Protein AF-E1QHI1-F1 (afdb_monomer_lite)

Organism: Desulfarculus baarsii (strain ATCC 33931 / DSM 2075 / LMG 7858 / VKM B-1802 / 2st14) (NCBI:txid644282)

pLDDT: mean 83.09, std 17.22, range [46.66, 98.5]

InterPro domains:
  IPR010486 HNS-dependent expression A/B [PF06411] (7-98)

Structure (mmCIF, N/CA/C/O backbone):
data_AF-E1QHI1-F1
#
_entry.id   AF-E1QHI1-F1
#
loop_
_atom_site.group_PDB
_atom_site.id
_atom_site.type_symbol
_atom_site.label_atom_id
_atom_site.label_alt_id
_atom_site.label_comp_id
_atom_site.label_asym_id
_atom_site.label_entity_id
_atom_site.label_seq_id
_atom_site.pdbx_PDB_ins_code
_atom_site.Cartn_x
_atom_site.Cartn_y
_atom_site.Cartn_z
_atom_site.occupancy
_atom_site.B_iso_or_equiv
_atom_site.auth_seq_id
_atom_site.auth_comp_id
_atom_site.auth_asym_id
_atom_site.auth_atom_id
_atom_site.pdbx_PDB_model_num
ATOM 1 N N . MET A 1 1 ? 21.600 49.216 -43.209 1.00 48.22 1 MET A N 1
ATOM 2 C CA . MET A 1 1 ? 22.347 47.973 -42.899 1.00 48.22 1 MET A CA 1
ATOM 3 C C . MET A 1 1 ? 22.303 47.603 -41.413 1.00 48.22 1 MET A C 1
ATOM 5 O O . MET A 1 1 ? 21.787 46.540 -41.115 1.00 48.22 1 MET A O 1
ATOM 9 N N . LYS A 1 2 ? 22.695 48.475 -40.465 1.00 49.47 2 LYS A N 1
ATOM 10 C CA . LYS A 1 2 ? 22.610 48.200 -39.005 1.00 49.47 2 LYS A CA 1
ATOM 11 C C . LYS A 1 2 ? 21.220 47.771 -38.487 1.00 49.47 2 LYS A C 1
ATOM 13 O O . LYS A 1 2 ? 21.131 46.847 -37.693 1.00 49.47 2 LYS A O 1
ATOM 18 N N . LYS A 1 3 ? 20.137 48.396 -38.971 1.00 49.59 3 LYS A N 1
ATOM 19 C CA . LYS A 1 3 ? 18.753 48.070 -38.558 1.00 49.59 3 LYS A CA 1
ATOM 20 C C . LYS A 1 3 ? 18.236 46.730 -39.109 1.00 49.59 3 LYS A C 1
ATOM 22 O O . LYS A 1 3 ? 17.377 46.120 -38.493 1.00 49.59 3 LYS A O 1
ATOM 27 N N . ILE A 1 4 ? 18.780 46.273 -40.240 1.00 56.81 4 ILE A N 1
ATOM 28 C CA . ILE A 1 4 ? 18.397 45.005 -40.885 1.00 56.81 4 ILE A CA 1
ATOM 29 C C . ILE A 1 4 ? 19.135 43.839 -40.209 1.00 56.81 4 ILE A C 1
ATOM 31 O O . ILE A 1 4 ? 18.531 42.812 -39.935 1.00 56.81 4 ILE A O 1
ATOM 35 N N . VAL A 1 5 ? 20.405 44.039 -39.834 1.00 57.41 5 VAL A N 1
ATOM 36 C CA . VAL A 1 5 ? 21.190 43.062 -39.056 1.00 57.41 5 VAL A CA 1
ATOM 37 C C . VAL A 1 5 ? 20.588 42.832 -37.662 1.00 57.41 5 VAL A C 1
ATOM 39 O O . VAL A 1 5 ? 20.507 41.693 -37.215 1.00 57.41 5 VAL A O 1
ATOM 42 N N . ALA A 1 6 ? 20.092 43.886 -37.004 1.00 56.31 6 ALA A N 1
ATOM 43 C CA . ALA A 1 6 ? 19.430 43.765 -35.701 1.00 56.31 6 ALA A CA 1
ATOM 44 C C . ALA A 1 6 ? 18.086 43.011 -35.772 1.00 56.31 6 ALA A C 1
ATOM 46 O O . ALA A 1 6 ? 17.764 42.243 -34.870 1.00 56.31 6 ALA A O 1
ATOM 47 N N . LEU A 1 7 ? 17.321 43.188 -36.857 1.00 55.50 7 LEU A N 1
ATOM 48 C CA . LEU A 1 7 ? 16.027 42.523 -37.037 1.00 55.50 7 LEU A CA 1
ATOM 49 C C . LEU A 1 7 ? 16.185 41.013 -37.289 1.00 55.50 7 LEU A C 1
ATOM 51 O O . LEU A 1 7 ? 15.420 40.215 -36.757 1.00 55.50 7 LEU A O 1
ATOM 55 N N . VAL A 1 8 ? 17.210 40.622 -38.054 1.00 57.62 8 VAL A N 1
ATOM 56 C CA . VAL A 1 8 ? 17.523 39.210 -38.333 1.00 57.62 8 VAL A CA 1
ATOM 57 C C . VAL A 1 8 ? 18.054 38.500 -37.082 1.00 57.62 8 VAL A C 1
ATOM 59 O O . VAL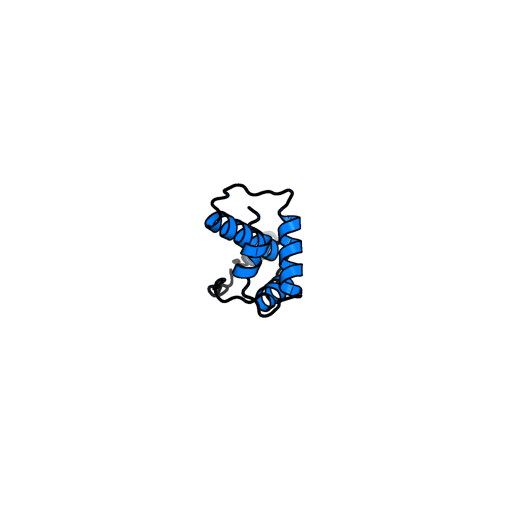 A 1 8 ? 17.689 37.356 -36.837 1.00 57.62 8 VAL A O 1
ATOM 62 N N . MET A 1 9 ? 18.833 39.193 -36.244 1.00 54.78 9 MET A N 1
ATOM 63 C CA . MET A 1 9 ? 19.386 38.633 -35.005 1.00 54.78 9 MET A CA 1
ATOM 64 C C . MET A 1 9 ? 18.311 38.373 -33.928 1.00 54.78 9 MET A C 1
ATOM 66 O O . MET A 1 9 ? 18.399 37.376 -33.211 1.00 54.78 9 MET A O 1
ATOM 70 N N . CYS A 1 10 ? 17.255 39.196 -33.853 1.00 55.88 10 CYS A N 1
ATOM 71 C CA . CYS A 1 10 ? 16.111 38.946 -32.962 1.00 55.88 10 CYS A CA 1
ATOM 72 C C . CYS A 1 10 ? 15.212 37.792 -33.435 1.00 55.88 10 CYS A C 1
ATOM 74 O O . CYS A 1 10 ? 14.675 37.063 -32.603 1.00 55.88 10 CYS A O 1
ATOM 76 N N . LEU A 1 11 ? 15.060 37.590 -34.749 1.00 54.19 11 LEU A N 1
ATOM 77 C CA . LEU A 1 11 ? 14.227 36.506 -35.285 1.00 54.19 11 LEU A CA 1
ATOM 78 C C . LEU A 1 11 ? 14.853 35.119 -35.054 1.00 54.19 11 LEU A C 1
ATOM 80 O O . LEU A 1 11 ? 14.134 34.148 -34.839 1.00 54.19 11 LEU A O 1
ATOM 84 N N . SER A 1 12 ? 16.186 35.031 -35.026 1.00 55.84 12 SER A N 1
ATOM 85 C CA . SER A 1 12 ? 16.916 33.794 -34.716 1.00 55.84 12 SER A CA 1
ATOM 86 C C . SER A 1 12 ? 16.878 33.386 -33.236 1.00 55.84 12 SER A C 1
ATOM 88 O O . SER A 1 12 ? 17.095 32.218 -32.930 1.00 55.84 12 SER A O 1
ATOM 90 N N . LEU A 1 13 ? 16.576 34.308 -32.313 1.00 55.81 13 LEU A N 1
ATOM 91 C CA . LEU A 1 13 ? 16.500 34.019 -30.871 1.00 55.81 13 LEU A CA 1
ATOM 92 C C . LEU A 1 13 ? 15.148 33.422 -30.442 1.00 55.81 13 LEU A C 1
ATOM 94 O O . LEU A 1 13 ? 15.080 32.730 -29.430 1.00 55.81 13 LEU A O 1
ATOM 98 N N . LEU A 1 14 ? 14.079 33.634 -31.216 1.00 55.62 14 LEU A N 1
ATOM 99 C CA . LEU A 1 14 ? 12.738 33.107 -30.916 1.00 55.62 14 LEU A CA 1
ATOM 100 C C . LEU A 1 14 ? 12.544 31.641 -31.344 1.00 55.62 14 LEU A C 1
ATOM 102 O O . LEU A 1 14 ? 11.635 30.978 -30.855 1.00 55.62 14 LEU A O 1
ATOM 106 N N . ALA A 1 15 ? 13.412 31.113 -32.210 1.00 54.34 15 ALA A N 1
ATOM 107 C CA . ALA A 1 15 ? 13.329 29.732 -32.691 1.00 54.34 15 ALA A CA 1
ATOM 108 C C . ALA A 1 15 ? 13.918 28.691 -31.715 1.00 54.34 15 ALA A C 1
ATOM 110 O O . ALA A 1 15 ? 13.681 27.500 -31.888 1.00 54.34 15 ALA A O 1
ATOM 111 N N . ILE A 1 16 ? 14.660 29.113 -30.683 1.00 56.00 16 ILE A N 1
ATOM 112 C CA . ILE A 1 16 ? 15.339 28.201 -29.740 1.00 56.00 16 ILE A CA 1
ATOM 113 C C . ILE A 1 16 ? 14.424 27.811 -28.560 1.00 56.00 16 ILE A C 1
ATOM 115 O O . ILE A 1 16 ? 14.645 26.793 -27.915 1.00 56.00 16 ILE A O 1
ATOM 119 N N . PHE A 1 17 ? 13.340 28.556 -28.311 1.00 55.78 17 PHE A N 1
ATOM 120 C CA . PHE A 1 17 ? 12.387 28.262 -27.227 1.00 55.78 17 PHE A CA 1
ATOM 121 C C . PHE A 1 17 ? 11.260 27.299 -27.621 1.00 55.78 17 PHE A C 1
ATOM 123 O O . PHE A 1 17 ? 10.418 26.966 -26.794 1.00 55.78 17 PHE A O 1
A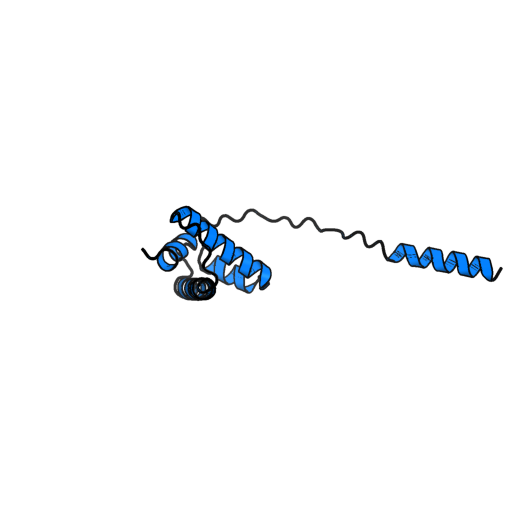TOM 130 N N . SER A 1 18 ? 11.243 26.811 -28.864 1.00 55.50 18 SER A N 1
ATOM 131 C CA . SER A 1 18 ? 10.352 25.720 -29.273 1.00 55.50 18 SER A CA 1
ATOM 132 C C . SER A 1 18 ? 11.005 24.366 -29.003 1.00 55.50 18 SER A C 1
ATOM 134 O O . SER A 1 18 ? 11.073 23.512 -29.884 1.00 55.50 18 SER A O 1
ATOM 136 N N . SER A 1 19 ? 11.479 24.135 -27.776 1.00 56.81 19 SER A N 1
ATOM 137 C CA . SER A 1 19 ? 11.524 22.768 -27.271 1.00 56.81 19 SER A CA 1
ATOM 138 C C . SER A 1 19 ? 10.069 22.349 -27.116 1.00 56.81 19 SER A C 1
ATOM 140 O O . SER A 1 19 ? 9.469 22.536 -26.058 1.00 56.81 19 SER A O 1
ATOM 142 N N . ALA A 1 20 ? 9.470 21.863 -28.208 1.00 56.94 20 ALA A N 1
ATOM 143 C CA . ALA A 1 20 ? 8.293 21.024 -28.118 1.00 56.94 20 ALA A CA 1
ATOM 144 C C . ALA A 1 20 ? 8.614 20.032 -27.007 1.00 56.94 20 ALA A C 1
ATOM 146 O O . ALA A 1 20 ? 9.603 19.304 -27.114 1.00 56.94 20 ALA A O 1
ATOM 147 N N . ALA A 1 21 ? 7.874 20.108 -25.903 1.00 59.28 21 ALA A N 1
ATOM 148 C CA . ALA A 1 21 ? 7.952 19.120 -24.855 1.00 59.28 21 ALA A CA 1
ATOM 149 C C . ALA A 1 21 ? 7.641 17.793 -25.544 1.00 59.28 21 ALA A C 1
ATOM 151 O O . ALA A 1 21 ? 6.485 17.466 -25.805 1.00 59.28 21 ALA A O 1
ATOM 152 N N . MET A 1 22 ? 8.687 17.078 -25.952 1.00 56.72 22 MET A N 1
ATOM 153 C CA . MET A 1 22 ? 8.579 15.694 -26.340 1.00 56.72 22 MET A CA 1
ATOM 154 C C . MET A 1 22 ? 8.237 14.992 -25.039 1.00 56.72 22 MET A C 1
ATOM 156 O O . MET A 1 22 ? 9.121 14.575 -24.298 1.00 56.72 22 MET A O 1
ATOM 160 N N . ALA A 1 23 ? 6.942 14.946 -24.727 1.00 60.19 23 ALA A N 1
ATOM 161 C CA . ALA A 1 23 ? 6.402 13.995 -23.787 1.00 60.19 23 ALA A CA 1
ATOM 162 C C . ALA A 1 23 ? 6.773 12.632 -24.367 1.00 60.19 23 ALA A C 1
ATOM 164 O O . ALA A 1 23 ? 6.125 12.124 -25.285 1.00 60.19 23 ALA A O 1
ATOM 165 N N . GLN A 1 24 ? 7.914 12.105 -23.925 1.00 60.56 24 GLN A N 1
ATOM 166 C CA . GLN A 1 24 ? 8.296 10.737 -24.187 1.00 60.56 24 GLN A CA 1
ATOM 167 C C . GLN A 1 24 ? 7.129 9.917 -23.662 1.00 60.56 24 GLN A C 1
ATOM 169 O O . GLN A 1 24 ? 6.835 9.958 -22.471 1.00 60.56 24 GLN A O 1
ATOM 174 N N . LYS A 1 25 ? 6.401 9.266 -24.572 1.00 55.50 25 LYS A N 1
ATOM 175 C CA . LYS A 1 25 ? 5.321 8.355 -24.219 1.00 55.50 25 LYS A CA 1
ATOM 176 C C . LYS A 1 25 ? 5.976 7.242 -23.404 1.00 55.50 25 LYS A C 1
ATOM 178 O O . LYS A 1 25 ? 6.548 6.319 -23.979 1.00 55.50 25 LYS A O 1
ATOM 183 N N . GLN A 1 26 ? 6.013 7.399 -22.083 1.00 61.44 26 GLN A N 1
ATOM 184 C CA . GLN A 1 26 ? 6.411 6.326 -21.192 1.00 61.44 26 GLN A CA 1
ATOM 185 C C . GLN A 1 26 ? 5.415 5.202 -21.459 1.00 61.44 26 GLN A C 1
ATOM 187 O O . GLN A 1 26 ? 4.203 5.422 -21.409 1.00 61.44 26 GLN A O 1
ATOM 192 N N . ASN A 1 27 ? 5.921 4.028 -21.835 1.00 58.38 27 ASN A N 1
ATOM 193 C CA . ASN A 1 27 ? 5.126 2.818 -21.705 1.00 58.38 27 ASN A CA 1
ATOM 194 C C . ASN A 1 27 ? 4.923 2.647 -20.204 1.00 58.38 27 ASN A C 1
ATOM 196 O O . ASN A 1 27 ? 5.853 2.285 -19.488 1.00 58.38 27 ASN A O 1
ATOM 200 N N . VAL A 1 28 ? 3.751 3.060 -19.738 1.00 67.94 28 VAL A N 1
ATOM 201 C CA . VAL A 1 28 ? 3.274 2.731 -18.406 1.00 67.94 28 VAL A CA 1
ATOM 202 C C . VAL A 1 28 ? 2.690 1.340 -18.567 1.00 67.94 28 VAL A C 1
ATOM 204 O O . VAL A 1 28 ? 1.640 1.188 -19.189 1.00 67.94 28 VAL A O 1
ATOM 207 N N . ASP A 1 29 ? 3.443 0.334 -18.138 1.00 80.44 29 ASP A N 1
ATOM 208 C CA . ASP A 1 29 ? 2.937 -1.031 -18.102 1.00 80.44 29 ASP A CA 1
ATOM 209 C C . ASP A 1 29 ? 1.824 -1.116 -17.046 1.00 80.44 29 ASP A C 1
ATOM 211 O O . ASP A 1 29 ? 1.883 -0.442 -16.011 1.00 80.44 29 ASP A O 1
ATOM 215 N N . ASP A 1 30 ? 0.800 -1.925 -17.316 1.00 87.06 30 ASP A N 1
ATOM 216 C CA . ASP A 1 30 ? -0.270 -2.170 -16.351 1.00 87.06 30 ASP A CA 1
ATOM 217 C C . ASP A 1 30 ? 0.313 -2.816 -15.084 1.00 87.06 30 ASP A C 1
ATOM 219 O O . ASP A 1 30 ? 1.141 -3.728 -15.153 1.00 87.06 30 ASP A O 1
ATOM 223 N N . VAL A 1 31 ? -0.144 -2.363 -13.915 1.00 86.94 31 VAL A N 1
ATOM 224 C CA . VAL A 1 31 ? 0.274 -2.913 -12.620 1.00 86.94 31 VAL A CA 1
ATOM 225 C C . VAL A 1 31 ? -0.834 -3.802 -12.067 1.00 86.94 31 VAL A C 1
ATOM 227 O O . VAL A 1 31 ? -1.913 -3.322 -11.718 1.00 86.94 31 VAL A O 1
ATOM 230 N N . ASP A 1 32 ? -0.555 -5.099 -11.945 1.00 92.94 32 ASP A N 1
ATOM 231 C CA . ASP A 1 32 ? -1.441 -6.048 -11.268 1.00 92.94 32 ASP A CA 1
ATOM 232 C C . ASP A 1 32 ? -1.141 -6.086 -9.763 1.00 92.94 32 ASP A C 1
ATOM 234 O O . ASP A 1 32 ? -0.339 -6.886 -9.277 1.00 92.94 32 ASP A O 1
ATOM 238 N N . PHE A 1 33 ? -1.820 -5.225 -9.005 1.00 92.56 33 PHE A N 1
ATOM 239 C CA . PHE A 1 33 ? -1.728 -5.217 -7.543 1.00 92.56 33 PHE A CA 1
ATOM 240 C C . PHE A 1 33 ? -2.193 -6.529 -6.895 1.00 92.56 33 PHE A C 1
ATOM 242 O O . PHE A 1 33 ? -1.787 -6.822 -5.773 1.00 92.56 33 PHE A O 1
ATOM 249 N N . GLY A 1 34 ? -2.996 -7.344 -7.588 1.00 95.50 34 GLY A N 1
ATOM 250 C CA . GLY A 1 34 ? -3.411 -8.662 -7.113 1.00 95.50 34 GLY A CA 1
ATOM 251 C C . GLY A 1 34 ? -2.269 -9.676 -7.071 1.00 95.50 34 GLY A C 1
ATOM 252 O O . GLY A 1 34 ? -2.344 -10.629 -6.298 1.00 95.50 34 GLY A O 1
ATOM 253 N N . ALA A 1 35 ? -1.201 -9.456 -7.840 1.00 96.50 35 ALA A N 1
ATOM 254 C CA . ALA A 1 35 ? -0.023 -10.319 -7.893 1.00 96.50 35 ALA A CA 1
ATOM 255 C C . ALA A 1 35 ? 1.211 -9.739 -7.176 1.00 96.50 35 ALA A C 1
ATOM 257 O O . ALA A 1 35 ? 2.188 -10.463 -6.989 1.00 96.50 35 ALA A O 1
ATOM 258 N N . LEU A 1 36 ? 1.183 -8.464 -6.767 1.00 96.50 36 LEU A N 1
ATOM 259 C CA . LEU A 1 36 ? 2.324 -7.808 -6.124 1.00 96.50 36 LEU A CA 1
ATOM 260 C C . LEU A 1 36 ? 2.633 -8.393 -4.744 1.00 96.50 36 LEU A C 1
ATOM 262 O O . LEU A 1 36 ? 1.755 -8.543 -3.886 1.00 96.50 36 LEU A O 1
ATOM 266 N N . THR A 1 37 ? 3.918 -8.644 -4.511 1.00 98.50 37 THR A N 1
ATOM 267 C CA . THR A 1 37 ? 4.431 -8.979 -3.183 1.00 98.50 37 THR A CA 1
ATOM 268 C C . THR A 1 37 ? 4.748 -7.717 -2.382 1.00 98.50 37 THR A C 1
ATOM 270 O O . THR A 1 37 ? 4.939 -6.622 -2.920 1.00 98.50 37 THR A O 1
ATOM 273 N N . CYS A 1 38 ? 4.857 -7.872 -1.068 1.00 98.25 38 CYS A N 1
ATOM 274 C CA . CYS A 1 38 ? 5.371 -6.839 -0.181 1.00 98.25 38 CYS A CA 1
ATOM 275 C C . CYS A 1 38 ? 6.797 -6.398 -0.558 1.00 98.25 38 CYS A C 1
ATOM 277 O O . CYS A 1 38 ? 7.122 -5.216 -0.444 1.00 98.25 38 CYS A O 1
ATOM 279 N N . GLN A 1 39 ? 7.642 -7.302 -1.059 1.00 98.25 39 GLN A N 1
ATOM 280 C CA . GLN A 1 39 ? 8.968 -6.948 -1.561 1.00 98.25 39 GLN A CA 1
ATOM 281 C C . GLN A 1 39 ? 8.887 -6.033 -2.788 1.00 98.25 39 GLN A C 1
ATOM 283 O O . GLN A 1 39 ? 9.597 -5.025 -2.838 1.00 98.25 39 GLN A O 1
ATOM 288 N N . ASP A 1 40 ? 8.016 -6.351 -3.750 1.00 97.44 40 ASP A N 1
ATOM 289 C CA . ASP A 1 40 ? 7.818 -5.522 -4.943 1.00 97.44 40 ASP A CA 1
ATOM 290 C C . ASP A 1 40 ? 7.352 -4.115 -4.562 1.00 97.44 40 ASP A C 1
ATOM 292 O O . ASP A 1 40 ? 7.862 -3.127 -5.091 1.00 97.44 40 ASP A O 1
ATOM 296 N N . PHE A 1 41 ? 6.438 -4.022 -3.593 1.00 96.94 41 PHE A N 1
ATOM 297 C CA . PHE A 1 41 ? 5.955 -2.757 -3.049 1.00 96.94 41 PHE A CA 1
ATOM 298 C C . PHE A 1 41 ? 7.077 -1.920 -2.427 1.00 96.94 41 PHE A C 1
ATOM 300 O O . PHE A 1 41 ? 7.278 -0.776 -2.831 1.00 96.94 41 PHE A O 1
ATOM 307 N N . ILE A 1 42 ? 7.859 -2.489 -1.503 1.00 97.19 42 ILE A N 1
ATOM 308 C CA . ILE A 1 42 ? 8.973 -1.783 -0.850 1.00 97.19 42 ILE A CA 1
ATOM 309 C C . ILE A 1 42 ? 10.019 -1.335 -1.876 1.00 97.19 42 ILE A C 1
ATOM 311 O O . ILE A 1 42 ? 10.499 -0.201 -1.831 1.00 97.19 42 ILE A O 1
ATOM 315 N N . MET A 1 43 ? 10.358 -2.198 -2.836 1.00 96.31 43 MET A N 1
ATOM 316 C CA . MET A 1 43 ? 11.282 -1.844 -3.913 1.00 96.31 43 MET A CA 1
ATOM 317 C C . MET A 1 43 ? 10.711 -0.770 -4.845 1.00 96.31 43 MET A C 1
ATOM 319 O O . MET A 1 43 ? 11.473 0.056 -5.349 1.00 96.31 43 MET A O 1
ATOM 323 N N . GLY A 1 44 ? 9.400 -0.786 -5.088 1.00 93.62 44 GLY A N 1
ATOM 324 C CA . GLY A 1 44 ? 8.682 0.225 -5.856 1.00 93.62 44 GLY A CA 1
ATOM 325 C C . GLY A 1 44 ? 8.725 1.585 -5.170 1.00 93.62 44 GLY A C 1
ATOM 326 O O . GLY A 1 44 ? 9.137 2.564 -5.791 1.00 93.62 44 GLY A O 1
ATOM 327 N N . LEU A 1 45 ? 8.408 1.636 -3.874 1.00 93.81 45 LEU A N 1
ATOM 328 C CA . LEU A 1 45 ? 8.496 2.856 -3.071 1.00 93.81 45 LEU A CA 1
ATOM 329 C C . LEU A 1 45 ? 9.921 3.414 -3.038 1.00 93.81 45 LEU A C 1
ATOM 331 O O . LEU A 1 45 ? 10.118 4.596 -3.291 1.00 93.81 45 LEU A O 1
ATOM 335 N N . ALA A 1 46 ? 10.931 2.565 -2.824 1.00 94.62 46 ALA A N 1
ATOM 336 C CA . ALA A 1 46 ? 12.331 2.994 -2.771 1.00 94.62 46 ALA A CA 1
ATOM 337 C C . ALA A 1 46 ? 12.860 3.584 -4.096 1.00 94.62 46 ALA A C 1
ATOM 339 O O . ALA A 1 46 ? 13.868 4.289 -4.098 1.00 94.62 46 ALA A O 1
ATOM 340 N N . LYS A 1 47 ? 12.216 3.268 -5.227 1.00 94.31 47 LYS A N 1
ATOM 341 C CA . LYS A 1 47 ? 12.554 3.795 -6.561 1.00 94.31 47 LYS A CA 1
ATOM 342 C C . LYS A 1 47 ? 11.679 4.977 -6.982 1.00 94.31 47 LYS A C 1
ATOM 344 O O . LYS A 1 47 ? 11.967 5.585 -8.011 1.00 94.31 47 LYS A O 1
ATOM 349 N N . SER A 1 48 ? 10.617 5.255 -6.235 1.00 91.25 48 SER A N 1
ATOM 350 C CA . SER A 1 48 ? 9.648 6.303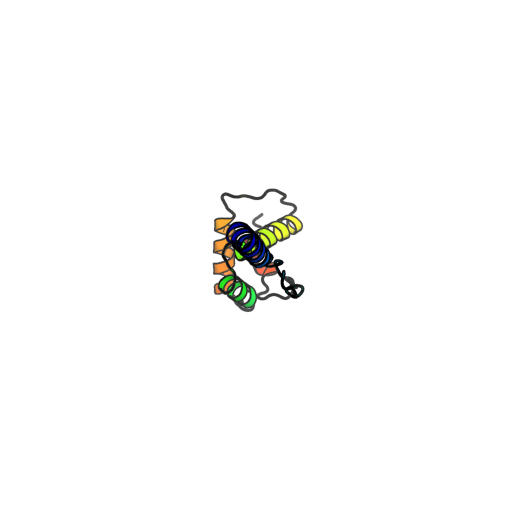 -6.534 1.00 91.25 48 SER A CA 1
ATOM 351 C C . SER A 1 48 ? 10.061 7.620 -5.884 1.00 91.25 48 SER A C 1
ATOM 353 O O . SER A 1 48 ? 10.758 7.636 -4.870 1.00 91.25 48 SER A O 1
ATOM 355 N N . ASP A 1 49 ? 9.627 8.734 -6.467 1.00 95.06 49 ASP A N 1
ATOM 356 C CA . ASP A 1 49 ? 9.608 10.002 -5.743 1.00 95.06 49 ASP A CA 1
ATOM 357 C C . ASP A 1 49 ? 8.451 10.032 -4.728 1.00 95.06 49 ASP A C 1
ATOM 359 O O . ASP A 1 49 ? 7.579 9.159 -4.710 1.00 95.06 49 ASP A O 1
ATOM 363 N N . GLU A 1 50 ? 8.469 11.036 -3.851 1.00 92.00 50 GLU A N 1
ATOM 364 C CA . GLU A 1 50 ? 7.490 11.193 -2.770 1.00 92.00 50 GLU A CA 1
ATOM 365 C C . GLU A 1 50 ? 6.054 11.337 -3.299 1.00 92.00 50 GLU A C 1
ATOM 367 O O . GLU A 1 50 ? 5.125 10.767 -2.729 1.00 92.00 50 GLU A O 1
ATOM 372 N N . GLU A 1 51 ? 5.870 12.037 -4.422 1.00 93.50 51 GLU A N 1
ATOM 373 C CA . GLU A 1 51 ? 4.558 12.228 -5.049 1.00 93.50 51 GLU A CA 1
ATOM 374 C C . GLU A 1 51 ? 3.988 10.897 -5.556 1.00 93.50 51 GLU A C 1
ATOM 376 O O . GLU A 1 51 ? 2.858 10.531 -5.227 1.00 93.50 51 GLU A O 1
ATOM 381 N N . THR A 1 52 ? 4.784 10.130 -6.303 1.00 91.88 52 THR A N 1
ATOM 382 C CA . THR A 1 52 ? 4.392 8.818 -6.832 1.00 91.88 52 THR A CA 1
ATOM 383 C C . THR A 1 52 ? 4.123 7.830 -5.697 1.00 91.88 52 THR A C 1
ATOM 385 O O . THR A 1 52 ? 3.123 7.111 -5.729 1.00 91.88 52 THR A O 1
ATOM 388 N N . ALA A 1 53 ? 4.974 7.812 -4.666 1.00 92.25 53 ALA A N 1
ATOM 389 C CA . ALA A 1 53 ? 4.768 6.992 -3.475 1.00 92.25 53 ALA A CA 1
ATOM 390 C C . ALA A 1 53 ? 3.437 7.332 -2.780 1.00 92.25 53 ALA A C 1
ATOM 392 O O . ALA A 1 53 ? 2.656 6.431 -2.463 1.00 92.25 53 ALA A O 1
ATOM 393 N N . GLY A 1 54 ? 3.140 8.625 -2.620 1.00 92.31 54 GLY A N 1
ATOM 394 C CA . GLY A 1 54 ? 1.875 9.105 -2.066 1.00 92.31 54 GLY A CA 1
ATOM 395 C C . GLY A 1 54 ? 0.658 8.669 -2.886 1.00 92.31 54 GLY A C 1
ATOM 396 O O . GLY A 1 54 ? -0.348 8.253 -2.314 1.00 92.31 54 GLY A O 1
ATOM 397 N N . LEU A 1 55 ? 0.747 8.683 -4.220 1.00 93.12 55 LEU A N 1
ATOM 398 C CA . LEU A 1 55 ? -0.332 8.208 -5.095 1.00 93.12 55 LEU A CA 1
ATOM 399 C C . LEU A 1 55 ? -0.599 6.706 -4.942 1.00 93.12 55 LEU A C 1
ATOM 401 O O . LEU A 1 55 ? -1.759 6.296 -4.939 1.00 93.12 55 LEU A O 1
ATOM 405 N N . VAL A 1 56 ? 0.444 5.884 -4.791 1.00 93.75 56 VAL A N 1
ATOM 406 C CA . VAL A 1 56 ? 0.289 4.438 -4.556 1.00 93.75 56 VAL A CA 1
ATOM 407 C C . VAL A 1 56 ? -0.374 4.172 -3.203 1.00 93.75 56 VAL A C 1
ATOM 409 O O . VAL A 1 56 ? -1.283 3.349 -3.115 1.00 93.75 56 VAL A O 1
ATOM 412 N N . LEU A 1 57 ? 0.038 4.889 -2.155 1.00 93.75 57 LEU A N 1
ATOM 413 C CA . LEU A 1 57 ? -0.553 4.771 -0.818 1.00 93.75 57 LEU A CA 1
ATOM 414 C C . LEU A 1 57 ? -2.021 5.219 -0.801 1.00 93.75 57 LEU A C 1
ATOM 416 O O . LEU A 1 57 ? -2.867 4.531 -0.232 1.00 93.75 57 LEU A O 1
ATOM 420 N N . LEU A 1 58 ? -2.344 6.313 -1.493 1.00 93.44 58 LEU A N 1
ATOM 421 C CA . LEU A 1 58 ? -3.720 6.777 -1.668 1.00 93.44 58 LEU A CA 1
ATOM 422 C C . LEU A 1 58 ? -4.567 5.782 -2.475 1.00 93.44 58 LEU A C 1
ATOM 424 O O . LEU A 1 58 ? -5.742 5.577 -2.176 1.00 93.44 58 LEU A O 1
ATOM 428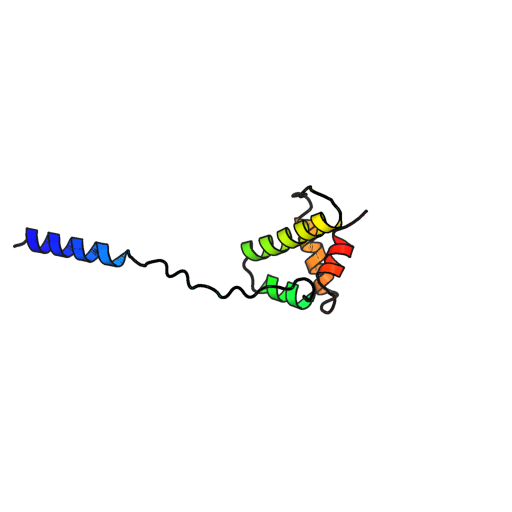 N N . TRP A 1 59 ? -3.987 5.144 -3.493 1.00 94.69 59 TRP A N 1
ATOM 429 C CA . TRP A 1 59 ? -4.670 4.088 -4.237 1.00 94.69 59 TRP A CA 1
ATOM 430 C C . TRP A 1 59 ? -4.980 2.883 -3.341 1.00 94.69 59 TRP A C 1
ATOM 432 O O . TRP A 1 59 ? -6.080 2.339 -3.424 1.00 94.69 59 TRP A O 1
ATOM 442 N N . LEU A 1 60 ? -4.057 2.498 -2.452 1.00 95.50 60 LEU A N 1
ATOM 443 C CA . LEU A 1 60 ? -4.286 1.429 -1.478 1.00 95.50 60 LEU A CA 1
ATOM 444 C C . LEU A 1 60 ? -5.405 1.789 -0.490 1.00 95.50 60 LEU A C 1
ATOM 446 O O . LEU A 1 60 ? -6.291 0.967 -0.278 1.00 95.50 60 LEU A O 1
ATOM 450 N N . ASP A 1 61 ? -5.427 3.012 0.044 1.00 93.50 61 ASP A N 1
ATOM 451 C CA . ASP A 1 61 ? -6.534 3.515 0.878 1.00 93.50 61 ASP A CA 1
ATOM 452 C C . ASP A 1 61 ? -7.884 3.468 0.131 1.00 93.50 61 ASP A C 1
ATOM 454 O O . ASP A 1 61 ? -8.885 2.962 0.646 1.00 93.50 61 ASP A O 1
ATOM 458 N N . GLY A 1 62 ? -7.902 3.893 -1.136 1.00 93.62 62 GLY A N 1
ATOM 459 C CA . GLY A 1 62 ? -9.086 3.818 -1.996 1.00 93.62 62 GLY A CA 1
ATOM 460 C C . GLY A 1 62 ? -9.528 2.384 -2.315 1.00 93.62 62 GLY A C 1
ATOM 461 O O . GLY A 1 62 ? -10.725 2.095 -2.358 1.00 93.62 62 GLY A O 1
ATOM 462 N N . TYR A 1 63 ? -8.587 1.455 -2.500 1.00 95.69 63 TYR A N 1
ATOM 463 C CA . TYR A 1 63 ? -8.892 0.031 -2.638 1.00 95.69 63 TYR A CA 1
ATOM 464 C C . TYR A 1 63 ? -9.552 -0.507 -1.364 1.00 95.69 63 TYR A C 1
ATOM 466 O O . TYR A 1 63 ? -10.595 -1.158 -1.446 1.00 95.69 63 TYR A O 1
ATOM 474 N N . LEU A 1 64 ? -8.994 -0.196 -0.190 1.00 94.75 64 LEU A N 1
ATOM 475 C CA . LEU A 1 64 ? -9.556 -0.615 1.094 1.00 94.75 64 LEU A CA 1
ATOM 476 C C . LEU A 1 64 ? -10.942 -0.016 1.334 1.00 94.75 64 LEU A C 1
ATOM 478 O O . LEU A 1 64 ? -11.824 -0.732 1.794 1.00 94.75 64 LEU A O 1
ATOM 482 N N . SER A 1 65 ? -11.158 1.238 0.938 1.00 94.62 65 SER A N 1
ATOM 483 C CA . SER A 1 65 ? -12.473 1.889 0.910 1.00 94.62 65 SER A CA 1
ATOM 484 C C . SER A 1 65 ? -13.481 1.102 0.060 1.00 94.62 65 SER A C 1
ATOM 486 O O . SER A 1 65 ? -14.606 0.838 0.482 1.00 94.62 65 SER A O 1
ATOM 488 N N . GLY A 1 66 ? -13.067 0.632 -1.122 1.00 94.62 66 GLY A N 1
ATOM 489 C CA . GLY A 1 66 ? -13.890 -0.236 -1.970 1.00 94.62 66 GLY A CA 1
ATOM 490 C C . GLY A 1 66 ? -14.182 -1.615 -1.363 1.00 94.62 66 GLY A C 1
ATOM 491 O O . GLY A 1 66 ? -15.244 -2.180 -1.621 1.00 94.62 66 GLY A O 1
ATOM 492 N N . VAL A 1 67 ? -13.267 -2.153 -0.550 1.00 94.69 67 VAL A N 1
ATOM 493 C CA . VAL A 1 67 ? -13.431 -3.441 0.145 1.00 94.69 67 VAL A CA 1
ATOM 494 C C . VAL A 1 67 ? -14.331 -3.314 1.378 1.00 94.69 67 VAL A C 1
ATOM 496 O O . VAL A 1 67 ? -15.171 -4.184 1.604 1.00 94.69 67 VAL A O 1
ATOM 499 N N . SER A 1 68 ? -14.158 -2.263 2.181 1.00 93.81 68 SER A N 1
ATOM 500 C CA . SER A 1 68 ? -14.857 -2.072 3.459 1.00 93.81 68 SER A CA 1
ATOM 501 C C . SER A 1 68 ? -16.192 -1.337 3.322 1.00 93.81 68 SER A C 1
ATOM 503 O O . SER A 1 68 ? -17.062 -1.474 4.181 1.00 93.81 68 SER A O 1
ATOM 505 N N . GLY A 1 69 ? -16.366 -0.554 2.256 1.00 94.44 69 GLY A N 1
ATOM 506 C CA . GLY A 1 69 ? -17.462 0.402 2.119 1.00 94.44 69 GLY A CA 1
ATOM 507 C C . GLY A 1 69 ? -17.242 1.709 2.889 1.00 94.44 69 GLY A C 1
ATOM 508 O O . GLY A 1 69 ? -18.139 2.553 2.883 1.00 94.44 69 GLY A O 1
ATOM 509 N N . ASP A 1 70 ? -16.085 1.896 3.537 1.00 91.69 70 ASP A N 1
ATOM 510 C CA . ASP A 1 70 ? -15.683 3.199 4.067 1.00 91.69 70 ASP A CA 1
ATOM 511 C C . ASP A 1 70 ? -15.479 4.163 2.895 1.00 91.69 70 ASP A C 1
ATOM 513 O O . ASP A 1 70 ? -14.822 3.839 1.913 1.00 91.69 70 ASP A O 1
ATOM 517 N N . THR A 1 71 ? -16.079 5.345 2.964 1.00 93.44 71 THR A N 1
ATOM 518 C CA . THR A 1 71 ? -15.982 6.362 1.909 1.00 93.44 71 THR A CA 1
ATOM 519 C C . THR A 1 71 ? -15.254 7.612 2.389 1.00 93.44 71 THR A C 1
ATOM 521 O O . THR A 1 71 ? -15.363 8.665 1.758 1.00 93.44 71 THR A O 1
ATOM 524 N N . VAL A 1 72 ? -14.591 7.545 3.547 1.00 92.06 72 VAL A N 1
ATOM 525 C CA . VAL A 1 72 ? -13.977 8.696 4.203 1.00 92.06 72 VAL A CA 1
ATOM 526 C C . VAL A 1 72 ? -12.470 8.521 4.286 1.00 92.06 72 VAL A C 1
ATOM 528 O O . VAL A 1 72 ? -11.958 7.740 5.083 1.00 92.06 72 VAL A O 1
ATOM 531 N N . ILE A 1 73 ? -11.750 9.366 3.551 1.00 89.31 73 ILE A N 1
ATOM 532 C CA . ILE A 1 73 ? -10.311 9.511 3.743 1.00 89.31 73 ILE A CA 1
ATOM 533 C C . ILE A 1 73 ? -10.017 10.195 5.081 1.00 89.31 73 ILE A C 1
ATOM 535 O O . ILE A 1 73 ? -10.489 11.301 5.375 1.00 89.31 73 ILE A O 1
ATOM 539 N N . ARG A 1 74 ? -9.212 9.535 5.909 1.00 87.94 74 ARG A N 1
ATOM 540 C CA . ARG A 1 74 ? -8.814 10.031 7.228 1.00 87.94 74 ARG A CA 1
ATOM 541 C C . ARG A 1 74 ? -7.391 10.571 7.168 1.00 87.94 74 ARG A C 1
ATOM 543 O O . ARG A 1 74 ? -6.436 9.890 7.516 1.00 87.94 74 ARG A O 1
ATOM 550 N N . TRP A 1 75 ? -7.259 11.842 6.787 1.00 87.12 75 TRP A N 1
ATOM 551 C CA . TRP A 1 75 ? -5.960 12.524 6.660 1.00 87.12 75 TRP A CA 1
ATOM 552 C C . TRP A 1 75 ? -5.094 12.492 7.923 1.00 87.12 75 TRP A C 1
ATOM 554 O O . TRP A 1 75 ? -3.881 12.572 7.829 1.00 87.12 75 TRP A O 1
ATOM 564 N N . GLN A 1 76 ? -5.703 12.387 9.105 1.00 82.94 76 GLN A N 1
ATOM 565 C CA . GLN A 1 76 ? -4.960 12.319 10.367 1.00 82.94 76 GLN A CA 1
ATOM 566 C C . GLN A 1 76 ? -4.316 10.950 10.610 1.00 82.94 76 GLN A C 1
ATOM 568 O O . GLN A 1 76 ? -3.379 10.871 11.390 1.00 82.94 76 GLN A O 1
ATOM 573 N N . THR A 1 77 ? -4.822 9.889 9.973 1.00 82.69 77 THR A N 1
ATOM 574 C CA . THR A 1 77 ? -4.371 8.503 10.186 1.00 82.69 77 THR A CA 1
ATOM 575 C C . THR A 1 77 ? -3.769 7.881 8.927 1.00 82.69 77 THR A C 1
ATOM 577 O O . THR A 1 77 ? -3.369 6.721 8.948 1.00 82.69 77 THR A O 1
ATOM 580 N N . ILE A 1 78 ? -3.712 8.621 7.814 1.00 85.19 78 ILE A N 1
ATOM 581 C CA . ILE A 1 78 ? -3.125 8.129 6.561 1.00 85.19 78 ILE A CA 1
ATOM 582 C C . ILE A 1 78 ? -1.612 7.910 6.697 1.00 85.19 78 ILE A C 1
ATOM 584 O O . ILE A 1 78 ? -1.072 6.961 6.129 1.00 85.19 78 ILE A O 1
ATOM 588 N N . ASP A 1 79 ? -0.945 8.726 7.517 1.00 88.06 79 ASP A N 1
ATOM 589 C CA . ASP A 1 79 ? 0.470 8.559 7.852 1.00 88.06 79 ASP A CA 1
ATOM 590 C C . ASP A 1 79 ? 0.692 7.269 8.654 1.00 88.06 79 ASP A C 1
ATOM 592 O O . ASP A 1 79 ? 1.622 6.514 8.373 1.00 88.06 79 ASP A O 1
ATOM 596 N N . ASP A 1 80 ? -0.202 6.963 9.601 1.00 91.19 80 ASP A N 1
ATOM 597 C CA . ASP A 1 80 ? -0.144 5.723 10.382 1.00 91.19 80 ASP A CA 1
ATOM 598 C C . ASP A 1 80 ? -0.318 4.501 9.478 1.00 91.19 80 ASP A C 1
ATOM 600 O O . ASP A 1 80 ? 0.460 3.554 9.568 1.00 91.19 80 ASP A O 1
ATOM 604 N N . PHE A 1 81 ? -1.297 4.528 8.567 1.00 91.50 81 PHE A N 1
ATOM 605 C CA . PHE A 1 81 ? -1.468 3.466 7.573 1.00 91.50 81 PHE A CA 1
ATOM 606 C C . PHE A 1 81 ? -0.207 3.285 6.720 1.00 91.50 81 PHE A C 1
ATOM 608 O O . PHE A 1 81 ? 0.267 2.159 6.551 1.00 91.50 81 PHE A O 1
ATOM 615 N N . SER A 1 82 ? 0.364 4.390 6.237 1.00 90.88 82 SER A N 1
ATOM 616 C CA . SER A 1 82 ? 1.562 4.388 5.393 1.00 90.88 82 SER A CA 1
ATOM 617 C C . SER A 1 82 ? 2.776 3.791 6.111 1.00 90.88 82 SER A C 1
ATOM 619 O O . SER A 1 82 ? 3.505 2.990 5.528 1.00 90.88 82 SER A O 1
ATOM 621 N N . ASN A 1 83 ? 2.970 4.112 7.390 1.00 93.31 83 ASN A N 1
ATOM 622 C CA . ASN A 1 83 ? 4.039 3.522 8.196 1.00 93.31 83 ASN A CA 1
ATOM 623 C C . ASN A 1 83 ? 3.773 2.038 8.481 1.00 93.31 83 ASN A C 1
ATOM 625 O O . ASN A 1 83 ? 4.640 1.193 8.261 1.00 93.31 83 ASN A O 1
ATOM 629 N N . ASN A 1 84 ? 2.549 1.702 8.896 1.00 95.19 84 ASN A N 1
ATOM 630 C CA . ASN A 1 84 ? 2.179 0.337 9.259 1.00 95.19 84 ASN A CA 1
ATOM 631 C C . ASN A 1 84 ? 2.311 -0.630 8.079 1.00 95.19 84 ASN A C 1
ATOM 633 O O . ASN A 1 84 ? 2.740 -1.767 8.275 1.00 95.19 84 ASN A O 1
ATOM 637 N N . ILE A 1 85 ? 1.967 -0.207 6.857 1.00 96.00 85 ILE A N 1
ATOM 638 C CA . ILE A 1 85 ? 2.089 -1.076 5.682 1.00 96.00 85 ILE A CA 1
ATOM 639 C C . ILE A 1 85 ? 3.544 -1.303 5.284 1.00 96.00 85 ILE A C 1
ATOM 641 O O . ILE A 1 85 ? 3.907 -2.427 4.936 1.00 96.00 85 ILE A O 1
ATOM 645 N N . VAL A 1 86 ? 4.392 -0.277 5.389 1.00 95.62 86 VAL A N 1
ATOM 646 C CA . VAL A 1 86 ? 5.833 -0.405 5.145 1.00 95.62 86 VAL A CA 1
ATOM 647 C C . VAL A 1 86 ? 6.461 -1.353 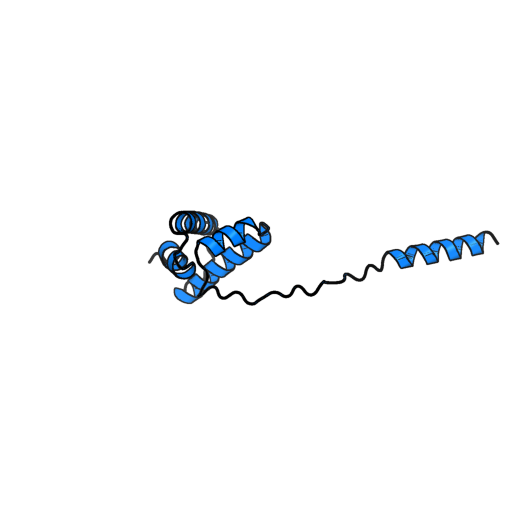6.166 1.00 95.62 86 VAL A C 1
ATOM 649 O O . VAL A 1 86 ? 7.177 -2.277 5.776 1.00 95.62 86 VAL A O 1
ATOM 652 N N . ASP A 1 87 ? 6.134 -1.197 7.448 1.00 97.00 87 ASP A N 1
ATOM 653 C CA . ASP A 1 87 ? 6.641 -2.057 8.518 1.00 97.00 87 ASP A CA 1
ATOM 654 C C . ASP A 1 87 ? 6.144 -3.504 8.377 1.00 97.00 87 ASP A C 1
ATOM 656 O O . ASP A 1 87 ? 6.925 -4.457 8.477 1.00 97.00 87 ASP A O 1
ATOM 660 N N . ALA A 1 88 ? 4.852 -3.699 8.106 1.00 97.06 88 ALA A N 1
ATOM 661 C CA . ALA A 1 88 ? 4.274 -5.027 7.922 1.00 97.06 88 ALA A CA 1
ATOM 662 C C . ALA A 1 88 ? 4.890 -5.747 6.714 1.00 97.06 88 ALA A C 1
ATOM 664 O O . ALA A 1 88 ? 5.263 -6.919 6.825 1.00 97.06 88 ALA A O 1
ATOM 665 N N . CYS A 1 89 ? 5.056 -5.043 5.591 1.00 97.81 89 CYS A N 1
ATOM 666 C CA . CYS A 1 89 ? 5.680 -5.597 4.395 1.00 97.81 89 CYS A CA 1
ATOM 667 C C . CYS A 1 89 ? 7.183 -5.838 4.555 1.00 97.81 89 CYS A C 1
ATOM 669 O O . CYS A 1 89 ? 7.686 -6.847 4.062 1.00 97.81 89 CYS A O 1
ATOM 671 N N . GLY A 1 90 ? 7.900 -4.980 5.286 1.00 97.00 90 GLY A N 1
ATOM 672 C CA . GLY A 1 90 ? 9.317 -5.184 5.595 1.00 97.00 90 GLY A CA 1
ATOM 673 C C . GLY A 1 90 ? 9.578 -6.472 6.385 1.00 97.00 90 GLY A C 1
ATOM 674 O O . GLY A 1 90 ? 10.599 -7.127 6.184 1.00 97.00 90 GLY A O 1
ATOM 675 N N . ASN A 1 91 ? 8.628 -6.878 7.233 1.00 97.38 91 ASN A N 1
ATOM 676 C CA . ASN A 1 91 ? 8.702 -8.118 8.009 1.00 97.38 91 ASN A CA 1
ATOM 677 C C . ASN A 1 91 ? 8.190 -9.359 7.254 1.00 97.38 91 ASN A C 1
ATOM 679 O O . ASN A 1 91 ? 8.413 -10.484 7.704 1.00 97.38 91 ASN A O 1
ATOM 683 N N . GLN A 1 92 ? 7.489 -9.177 6.132 1.00 97.38 92 GLN A N 1
ATOM 684 C CA . GLN A 1 92 ? 6.821 -10.249 5.389 1.00 97.38 92 GLN A CA 1
ATOM 685 C C . GLN A 1 92 ? 6.973 -10.072 3.863 1.00 97.38 92 GLN A C 1
ATOM 687 O O . GLN A 1 92 ? 5.971 -9.921 3.163 1.00 97.38 92 GLN A O 1
ATOM 692 N N . PRO A 1 93 ? 8.203 -10.102 3.317 1.00 97.69 93 PRO A N 1
ATOM 693 C CA . PRO A 1 93 ? 8.478 -9.699 1.934 1.00 97.69 93 PRO A CA 1
ATOM 694 C C . PRO A 1 93 ? 7.718 -10.518 0.880 1.00 97.69 93 PRO A C 1
ATOM 696 O O . PRO A 1 93 ? 7.285 -9.959 -0.123 1.00 97.69 93 PRO A O 1
ATOM 699 N N . ASP A 1 94 ? 7.494 -11.810 1.126 1.00 98.25 94 ASP A N 1
ATOM 700 C CA . ASP A 1 94 ? 6.858 -12.716 0.158 1.00 98.25 94 ASP A CA 1
ATOM 701 C C . ASP A 1 94 ? 5.318 -12.688 0.203 1.00 98.25 94 ASP A C 1
ATOM 703 O O . ASP A 1 94 ? 4.658 -13.315 -0.627 1.00 98.25 94 ASP A O 1
ATOM 707 N N . ARG A 1 95 ? 4.714 -12.006 1.189 1.00 98.12 95 ARG A N 1
ATOM 708 C CA . ARG A 1 95 ? 3.249 -11.923 1.304 1.00 98.12 95 ARG A CA 1
ATOM 709 C C . ARG A 1 95 ? 2.674 -11.050 0.195 1.00 98.12 95 ARG A C 1
ATOM 711 O O . ARG A 1 95 ? 3.302 -10.092 -0.253 1.00 98.12 95 ARG A O 1
ATOM 718 N N . ASN A 1 96 ? 1.440 -11.352 -0.200 1.00 98.19 96 ASN A N 1
ATOM 719 C CA . ASN A 1 96 ? 0.681 -10.503 -1.107 1.00 98.19 96 ASN A CA 1
ATOM 720 C C . ASN A 1 96 ? 0.382 -9.143 -0.455 1.00 98.19 96 ASN A C 1
A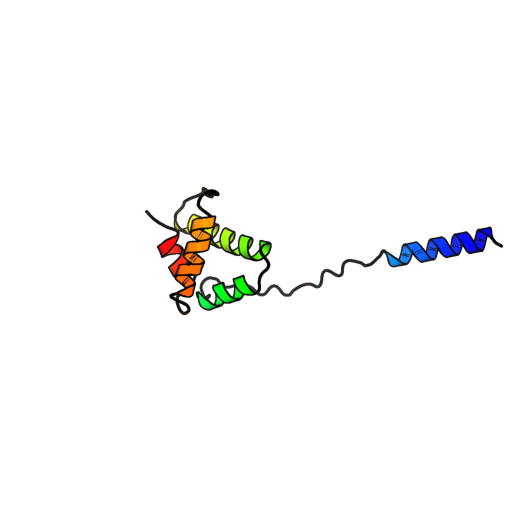TOM 722 O O . ASN A 1 96 ? -0.107 -9.087 0.677 1.00 98.19 96 ASN A O 1
ATOM 726 N N . LEU A 1 97 ? 0.631 -8.056 -1.188 1.00 97.69 97 LEU A N 1
ATOM 727 C CA . LEU A 1 97 ? 0.452 -6.690 -0.694 1.00 97.69 97 LEU A CA 1
ATOM 728 C C . LEU A 1 97 ? -0.992 -6.410 -0.254 1.00 97.69 97 LEU A C 1
ATOM 730 O O . LEU A 1 97 ? -1.214 -5.847 0.816 1.00 97.69 97 LEU A O 1
ATOM 734 N N . LEU A 1 98 ? -1.983 -6.799 -1.064 1.00 97.31 98 LEU A N 1
ATOM 735 C CA . LEU A 1 98 ? -3.387 -6.488 -0.785 1.00 97.31 98 LEU A CA 1
ATOM 736 C C . LEU A 1 98 ? -3.933 -7.283 0.400 1.00 97.31 98 LEU A C 1
ATOM 738 O O . LEU A 1 98 ? -4.838 -6.811 1.085 1.00 97.31 98 LEU A O 1
ATOM 742 N N . GLU A 1 99 ? -3.417 -8.485 0.653 1.00 97.06 99 GLU A N 1
ATOM 743 C CA . GLU A 1 99 ? -3.740 -9.232 1.871 1.00 97.06 99 GLU A CA 1
ATOM 744 C C . GLU A 1 99 ? -3.245 -8.501 3.116 1.00 97.06 99 GLU A C 1
ATOM 746 O O . GLU A 1 99 ? -4.043 -8.244 4.015 1.00 97.06 99 GLU A O 1
ATOM 751 N N . VAL A 1 100 ? -1.971 -8.097 3.127 1.00 97.19 100 VAL A N 1
ATOM 752 C CA . VAL A 1 100 ? -1.379 -7.346 4.242 1.00 97.19 100 VAL A CA 1
ATOM 753 C C . VAL A 1 100 ? -2.105 -6.016 4.450 1.00 97.19 100 VAL A C 1
ATOM 755 O O . VAL A 1 100 ? -2.459 -5.686 5.579 1.00 97.19 100 VAL A O 1
ATOM 758 N N . ALA A 1 101 ? -2.408 -5.283 3.373 1.00 95.81 101 ALA A N 1
ATOM 759 C CA . ALA A 1 101 ? -3.140 -4.019 3.443 1.00 95.81 101 ALA A CA 1
ATOM 760 C C . ALA A 1 101 ? -4.527 -4.178 4.089 1.00 95.81 101 ALA A C 1
ATOM 762 O O . ALA A 1 101 ? -4.920 -3.349 4.906 1.00 95.81 101 ALA A O 1
ATOM 763 N N . LYS A 1 102 ? -5.264 -5.250 3.761 1.00 95.44 102 LYS A N 1
ATOM 764 C CA . LYS A 1 102 ? -6.569 -5.536 4.379 1.00 95.44 102 LYS A CA 1
ATOM 765 C C . LYS A 1 102 ? -6.440 -5.855 5.866 1.00 95.44 102 LYS A C 1
ATOM 767 O O . LYS A 1 102 ? -7.246 -5.363 6.643 1.00 95.44 102 LYS A O 1
ATOM 772 N N . GLU A 1 103 ? -5.444 -6.654 6.251 1.00 94.25 103 GLU A N 1
ATOM 773 C CA . GLU A 1 103 ? -5.223 -7.052 7.650 1.00 94.25 103 GLU A CA 1
ATOM 774 C C . GLU A 1 103 ? -4.959 -5.852 8.569 1.00 94.25 103 GLU A C 1
ATOM 776 O O . GLU A 1 103 ? -5.422 -5.842 9.706 1.00 94.25 103 GLU A O 1
ATOM 781 N N . ILE A 1 104 ? -4.227 -4.845 8.085 1.00 91.50 104 ILE A N 1
ATOM 782 C CA . ILE A 1 104 ? -3.819 -3.692 8.904 1.00 91.50 104 ILE A CA 1
ATOM 783 C C . ILE A 1 104 ? -4.701 -2.454 8.710 1.00 91.50 104 ILE A C 1
ATOM 785 O O . ILE A 1 104 ? -4.757 -1.601 9.591 1.00 91.50 104 ILE A O 1
ATOM 789 N N . GLY A 1 105 ? -5.328 -2.313 7.539 1.00 85.12 105 GLY A N 1
ATOM 790 C CA . GLY A 1 105 ? -6.044 -1.102 7.134 1.00 85.12 105 GLY A CA 1
ATOM 791 C C . GLY A 1 105 ? -7.562 -1.195 7.284 1.00 85.12 105 GLY A C 1
ATOM 792 O O . GLY A 1 105 ? -8.242 -0.174 7.225 1.00 85.12 105 GLY A O 1
ATOM 793 N N . ILE A 1 106 ? -8.101 -2.396 7.511 1.00 76.38 106 ILE A N 1
ATOM 794 C CA . ILE A 1 106 ? -9.517 -2.614 7.817 1.00 76.38 106 ILE A CA 1
ATOM 795 C C . ILE A 1 106 ? -9.597 -3.188 9.231 1.00 76.38 106 ILE A C 1
ATOM 797 O O . ILE A 1 106 ? -9.676 -4.395 9.435 1.00 76.38 106 ILE A O 1
ATOM 801 N N . SER A 1 107 ? -9.537 -2.307 10.226 1.00 60.47 107 SER A N 1
ATOM 802 C CA . SER A 1 107 ? -9.977 -2.633 11.583 1.00 60.47 107 SER A CA 1
ATOM 803 C C . SER A 1 107 ? -11.499 -2.470 11.656 1.00 60.47 107 SER A C 1
ATOM 805 O O . SER A 1 107 ? -11.991 -1.413 11.254 1.00 60.47 107 SER A O 1
ATOM 807 N N . GLU A 1 108 ? -12.215 -3.495 12.136 1.00 46.66 108 GLU A N 1
ATOM 808 C CA . GLU A 1 108 ? -13.658 -3.420 12.449 1.00 46.66 108 GLU A CA 1
ATOM 809 C C . GLU A 1 108 ? -14.008 -2.251 13.386 1.00 46.66 108 GLU A C 1
ATOM 811 O O . GLU A 1 108 ? -13.189 -1.929 14.282 1.00 46.66 108 GLU A O 1
#

Secondary structure (DSSP, 8-state):
-HHHHHHHHHHHHTTSS---------------TTT-BHHHHHHHHHHS-HHHHHHHHHHHHHHHHHHH------TTTHHHHHHHHHHHHHH-TTSBHHHHHHHHH---

Radius of gyration: 23.84 Å; chains: 1; bounding box: 40×61×55 Å

Sequence (108 aa):
MKKIVALVMCLSLLAIFSSAAMAQKQNVDDVDFGALTCQDFIMGLAKSDEETAGLVLLWLDGYLSGVSGDTVIRWQTIDDFSNNIVDACGNQPDRNLLEVAKEIGISE

Foldseek 3Di:
DVVVVVVVVVVVVVVVPPPVPPPPPPPPDDDDLQPDFLQNLLVVCVPDDPVVNVVVLVVLLVVLCVVQVPPDDDPVCSVVLSVQLNVQCVVPRGDRSNVSSNVPVDDD